Protein AF-A0A7X0HQW2-F1 (afdb_monomer_lite)

Organism: NCBI:txid1456

Radius of gyration: 16.08 Å; chains: 1; bounding box: 40×36×44 Å

pLDDT: mean 88.9, std 11.53, range [37.91, 97.0]

Secondary structure (DSSP, 8-state):
-----PBEEEEEETTTTEEEEEEHHHHHHSTHHHHHHSSSSGGGHHHHHHH-HHHHHHHHHHHT--GGG--GGGTEEEPPHHHHHHHHHHHHHS-TTS----SS-SEEEETTEEEEEETTTTEEEE----

Foldseek 3Di:
DPDDAWFKKWFAQLLVRDIDIDTPVCLVPPCVCCVHPVDRHPVCVVVCLVPVPSSLVSLCVVVVHHSVPDDPCSGMDGADPVVQVVVLVVLVPPDPPDPLDQPDDQWHAGPVGIWGQDPVVRGTHDDDDD

Structure (mmCIF, N/CA/C/O backbone):
data_AF-A0A7X0HQW2-F1
#
_entry.id   AF-A0A7X0HQW2-F1
#
loop_
_atom_site.group_PDB
_atom_site.id
_atom_site.type_symbol
_atom_site.label_atom_id
_atom_site.label_alt_id
_atom_site.label_comp_id
_atom_site.label_asym_id
_atom_site.label_entity_id
_atom_site.label_seq_id
_atom_site.pdbx_PDB_ins_code
_atom_site.Cartn_x
_atom_site.Cartn_y
_atom_site.Cartn_z
_atom_site.occupancy
_atom_site.B_iso_or_equiv
_atom_site.auth_seq_id
_atom_site.auth_comp_id
_atom_site.auth_asym_id
_atom_site.auth_atom_id
_atom_site.pdbx_PDB_model_num
ATOM 1 N N . MET A 1 1 ? 22.644 -12.939 -11.872 1.00 37.91 1 MET A N 1
ATOM 2 C CA . MET A 1 1 ? 22.086 -12.354 -10.641 1.00 37.91 1 MET A CA 1
ATOM 3 C C . MET A 1 1 ? 20.595 -12.564 -10.729 1.00 37.91 1 MET A C 1
ATOM 5 O O . MET A 1 1 ? 19.968 -11.934 -11.571 1.00 37.91 1 MET A O 1
ATOM 9 N N . ASP A 1 2 ? 20.069 -13.518 -9.968 1.00 43.75 2 ASP A N 1
ATOM 10 C CA . ASP A 1 2 ? 18.627 -13.699 -9.819 1.00 43.75 2 ASP A CA 1
ATOM 11 C C . ASP A 1 2 ? 18.134 -12.587 -8.895 1.00 43.75 2 ASP A C 1
ATOM 13 O O . ASP A 1 2 ? 18.165 -12.724 -7.675 1.00 43.75 2 ASP A O 1
ATOM 17 N N . TYR A 1 3 ? 17.802 -11.430 -9.467 1.00 57.12 3 TYR A N 1
ATOM 18 C CA . TYR A 1 3 ? 17.111 -10.395 -8.710 1.00 57.12 3 TYR A CA 1
ATOM 19 C C . TYR A 1 3 ? 15.713 -10.927 -8.400 1.00 57.12 3 TYR A C 1
ATOM 21 O O . TYR A 1 3 ? 14.935 -11.229 -9.309 1.00 57.12 3 TYR A O 1
ATOM 29 N N . GLU A 1 4 ? 15.434 -11.127 -7.114 1.00 79.06 4 GLU A N 1
ATOM 30 C CA . GLU A 1 4 ? 14.110 -11.515 -6.650 1.00 79.06 4 GLU A CA 1
ATOM 31 C C . GLU A 1 4 ? 13.123 -10.411 -7.051 1.00 79.06 4 GLU A C 1
ATOM 33 O O . GLU A 1 4 ? 13.367 -9.231 -6.808 1.00 79.06 4 GLU A O 1
ATOM 38 N N . ILE A 1 5 ? 12.042 -10.782 -7.742 1.00 89.44 5 ILE A N 1
ATOM 39 C CA . ILE A 1 5 ? 11.050 -9.814 -8.218 1.00 89.44 5 ILE A CA 1
ATOM 40 C C . ILE A 1 5 ? 10.355 -9.206 -6.998 1.00 89.44 5 ILE A C 1
ATOM 42 O O . ILE A 1 5 ? 9.566 -9.882 -6.331 1.00 89.44 5 ILE A O 1
ATOM 46 N N . GLU A 1 6 ? 10.622 -7.929 -6.734 1.00 93.56 6 GLU A N 1
ATOM 47 C CA . GLU A 1 6 ? 10.025 -7.202 -5.620 1.00 93.56 6 GLU A CA 1
ATOM 48 C C . GLU A 1 6 ? 8.508 -7.072 -5.793 1.00 93.56 6 GLU A C 1
ATOM 50 O O . GLU A 1 6 ? 7.986 -6.797 -6.878 1.00 93.56 6 GLU A O 1
ATOM 55 N N . THR A 1 7 ? 7.785 -7.281 -4.694 1.00 95.31 7 THR A N 1
ATOM 56 C CA . THR A 1 7 ? 6.333 -7.083 -4.644 1.00 95.31 7 THR A CA 1
ATOM 57 C C . THR A 1 7 ? 6.045 -5.662 -4.199 1.00 95.31 7 THR A C 1
ATOM 59 O O . THR A 1 7 ? 6.589 -5.224 -3.187 1.00 95.31 7 THR A O 1
ATOM 62 N N . VAL A 1 8 ? 5.190 -4.956 -4.936 1.00 96.06 8 VAL A N 1
ATOM 63 C CA . VAL A 1 8 ? 4.757 -3.604 -4.573 1.00 96.06 8 VAL A CA 1
ATOM 64 C C . VAL A 1 8 ? 3.510 -3.692 -3.705 1.00 96.06 8 VAL A C 1
ATOM 66 O O . VAL A 1 8 ? 2.548 -4.395 -4.023 1.00 96.06 8 VAL A O 1
ATOM 69 N N . TYR A 1 9 ? 3.535 -2.957 -2.604 1.00 96.69 9 TYR A N 1
ATOM 70 C CA . TYR A 1 9 ? 2.462 -2.835 -1.638 1.00 96.69 9 TYR A CA 1
ATOM 71 C C . TYR A 1 9 ? 1.826 -1.453 -1.732 1.00 96.69 9 TYR A C 1
ATOM 73 O O . TYR A 1 9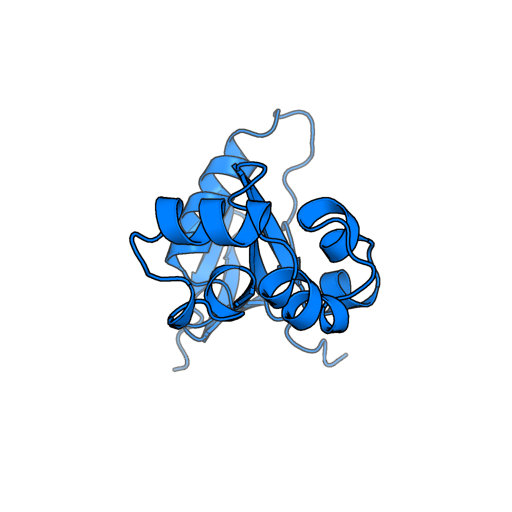 ? 2.507 -0.448 -1.936 1.00 96.69 9 TYR A O 1
ATOM 81 N N . TYR A 1 10 ? 0.510 -1.437 -1.565 1.00 96.81 10 TYR A N 1
ATOM 82 C CA . TYR A 1 10 ? -0.310 -0.256 -1.365 1.00 96.81 10 TYR A CA 1
ATOM 83 C C . TYR A 1 10 ? -0.501 -0.040 0.136 1.00 96.81 10 TYR A C 1
ATOM 85 O O . TYR A 1 10 ? -0.858 -0.981 0.853 1.00 96.81 10 TYR A O 1
ATOM 93 N N . LEU A 1 11 ? -0.255 1.187 0.586 1.00 96.56 11 LEU A N 1
ATOM 94 C CA . LEU A 1 11 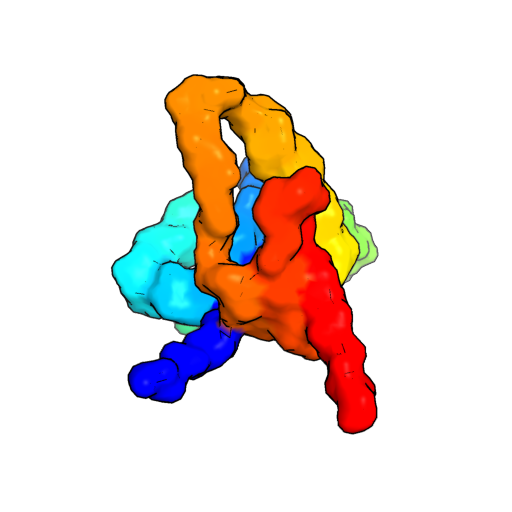? -0.427 1.629 1.958 1.00 96.56 11 LEU A CA 1
ATOM 95 C C . LEU A 1 11 ? -1.370 2.827 1.976 1.00 96.56 11 LEU A C 1
ATOM 97 O O . LEU A 1 11 ? -1.138 3.799 1.258 1.00 96.56 11 LEU A O 1
ATOM 101 N N . GLU A 1 12 ? -2.383 2.783 2.831 1.00 95.56 12 GLU A N 1
ATOM 102 C CA . GLU A 1 12 ? -3.331 3.879 3.015 1.00 95.56 12 GLU A CA 1
ATOM 103 C C . GLU A 1 12 ? -3.544 4.161 4.495 1.00 95.56 12 GLU A C 1
ATOM 105 O O . GLU A 1 12 ? -3.921 3.279 5.269 1.00 95.56 12 GLU A O 1
ATOM 110 N N . ASN A 1 13 ? -3.331 5.416 4.879 1.00 95.75 13 ASN A N 1
ATOM 111 C CA . ASN A 1 13 ? -3.719 5.931 6.176 1.00 95.75 13 ASN A CA 1
ATOM 112 C C . ASN A 1 13 ? -4.942 6.856 6.010 1.00 95.75 13 ASN A C 1
ATOM 114 O O . ASN A 1 13 ? -4.782 8.015 5.621 1.00 95.75 13 ASN A O 1
ATOM 118 N N . PRO A 1 14 ? -6.160 6.393 6.349 1.00 92.94 14 PRO A N 1
ATOM 119 C CA . PRO A 1 14 ? -7.374 7.203 6.233 1.00 92.94 14 PRO A CA 1
ATOM 120 C C . PRO A 1 14 ? -7.486 8.308 7.293 1.00 92.94 14 PRO A C 1
ATOM 122 O O . PRO A 1 14 ? -8.371 9.151 7.198 1.00 92.94 14 PRO A O 1
ATOM 125 N N . GLU A 1 15 ? -6.641 8.314 8.328 1.00 92.44 15 GLU A N 1
ATOM 126 C CA . GLU A 1 15 ? -6.582 9.400 9.313 1.00 92.44 15 GLU A CA 1
ATOM 127 C C . GLU A 1 15 ? -5.811 10.612 8.777 1.00 92.44 15 GLU A C 1
ATOM 129 O O . GLU A 1 15 ? -6.184 11.746 9.069 1.00 92.44 15 GLU A O 1
ATOM 134 N N . THR A 1 16 ? -4.769 10.382 7.972 1.00 93.50 16 THR A N 1
ATOM 135 C CA . THR A 1 16 ? -3.940 11.438 7.364 1.00 93.50 16 THR A CA 1
ATOM 136 C C . THR A 1 16 ? -4.217 11.651 5.876 1.00 93.50 16 THR A C 1
ATOM 138 O O . THR A 1 16 ? -3.592 12.516 5.267 1.00 93.50 16 THR A O 1
ATOM 141 N N . GLU A 1 17 ? -5.133 10.868 5.293 1.00 90.62 17 GLU A N 1
ATOM 142 C CA . GLU A 1 17 ? -5.431 10.819 3.851 1.00 90.62 17 GLU A CA 1
ATOM 143 C C . GLU A 1 17 ? -4.189 10.504 2.993 1.00 90.62 17 GLU A C 1
ATOM 145 O O . GLU A 1 17 ? -4.105 10.850 1.813 1.00 90.62 17 GLU A O 1
ATOM 150 N N . GLN A 1 18 ? -3.197 9.842 3.592 1.00 92.38 18 GLN A N 1
ATOM 151 C CA . GLN A 1 18 ? -1.933 9.530 2.943 1.00 92.38 18 GLN A CA 1
ATOM 152 C C . GLN A 1 18 ? -2.015 8.184 2.229 1.00 92.38 18 GLN A C 1
ATOM 154 O O . GLN A 1 18 ? -2.307 7.159 2.843 1.00 92.38 18 GLN A O 1
ATOM 159 N N . ILE A 1 19 ? -1.660 8.185 0.945 1.00 93.06 19 ILE A N 1
ATOM 160 C CA . ILE A 1 19 ? -1.445 6.979 0.144 1.00 93.06 19 ILE A CA 1
ATOM 161 C C . ILE A 1 19 ? 0.047 6.871 -0.167 1.00 93.06 19 ILE A C 1
ATOM 163 O O . ILE A 1 19 ? 0.686 7.854 -0.551 1.00 93.06 19 ILE A O 1
ATOM 167 N N . LYS A 1 20 ? 0.619 5.679 -0.002 1.00 93.56 20 LYS A N 1
ATOM 168 C CA . LYS A 1 20 ? 2.024 5.403 -0.312 1.00 93.56 20 LYS A CA 1
ATOM 169 C C . LYS A 1 20 ? 2.165 4.037 -0.973 1.00 93.56 20 LYS A C 1
ATOM 171 O O . LYS A 1 20 ? 1.450 3.093 -0.653 1.00 93.56 20 LYS A O 1
ATOM 176 N N . PHE A 1 21 ? 3.135 3.939 -1.872 1.00 94.38 21 PHE A N 1
ATOM 177 C CA . PHE A 1 21 ? 3.532 2.694 -2.514 1.00 94.38 21 PHE A CA 1
ATOM 178 C C . PHE A 1 21 ? 4.961 2.359 -2.109 1.00 94.38 21 PHE A C 1
ATOM 180 O O . PHE A 1 21 ? 5.811 3.250 -2.067 1.00 94.38 21 PHE A O 1
ATOM 187 N N . ALA A 1 22 ? 5.217 1.093 -1.799 1.00 94.31 22 ALA A N 1
ATOM 188 C CA . ALA A 1 22 ? 6.538 0.629 -1.391 1.00 94.31 22 ALA A CA 1
ATOM 189 C C . ALA A 1 22 ? 6.752 -0.838 -1.761 1.00 94.31 22 ALA A C 1
ATOM 191 O O . ALA A 1 22 ? 5.817 -1.637 -1.761 1.00 94.31 22 ALA A O 1
ATOM 192 N N . THR A 1 23 ? 7.993 -1.208 -2.054 1.00 94.62 23 THR A N 1
ATOM 193 C CA . THR A 1 23 ? 8.386 -2.609 -2.242 1.00 94.62 23 THR A CA 1
ATOM 194 C C . THR A 1 23 ? 8.525 -3.342 -0.908 1.00 94.62 23 THR A C 1
ATOM 196 O O . THR A 1 23 ? 8.665 -2.726 0.150 1.00 94.62 23 THR A O 1
ATOM 199 N N . GLY A 1 24 ? 8.529 -4.676 -0.938 1.00 92.44 24 GLY A N 1
ATOM 200 C CA . GLY A 1 24 ? 8.744 -5.492 0.258 1.00 92.44 24 GLY A CA 1
ATOM 201 C C . GLY A 1 24 ? 10.071 -5.180 0.955 1.00 92.44 24 GLY A C 1
ATOM 202 O O . GLY A 1 24 ? 10.140 -5.180 2.184 1.00 92.44 24 GLY A O 1
ATOM 203 N N . SER A 1 25 ? 11.120 -4.873 0.195 1.00 91.56 25 SER A N 1
ATOM 204 C CA . SER A 1 25 ? 12.400 -4.431 0.751 1.00 91.56 25 SER A CA 1
ATOM 205 C C . SER A 1 25 ? 12.325 -3.041 1.391 1.00 91.56 25 SER A C 1
ATOM 207 O O . SER A 1 25 ? 12.794 -2.884 2.518 1.00 91.56 25 SER A O 1
ATOM 209 N N . GLN A 1 26 ? 11.646 -2.070 0.778 1.00 92.69 26 GLN A N 1
ATOM 210 C CA . GLN A 1 26 ? 11.428 -0.752 1.397 1.00 92.69 26 GLN A CA 1
ATOM 211 C C . GLN A 1 26 ? 10.632 -0.855 2.701 1.00 92.69 26 GLN A C 1
ATOM 213 O O . GLN A 1 26 ? 11.009 -0.266 3.706 1.00 92.69 26 GLN A O 1
ATOM 218 N N . LEU A 1 27 ? 9.592 -1.690 2.741 1.00 93.06 27 LEU A N 1
ATOM 219 C CA . LEU A 1 27 ? 8.826 -1.922 3.969 1.00 93.06 27 LEU A CA 1
ATOM 220 C C . LEU A 1 27 ? 9.648 -2.540 5.112 1.00 93.06 27 LEU A C 1
ATOM 222 O O . LEU A 1 27 ? 9.259 -2.424 6.273 1.00 93.06 27 LEU A O 1
ATOM 226 N N . ARG A 1 28 ? 10.740 -3.244 4.791 1.00 89.19 28 ARG A N 1
ATOM 227 C CA . ARG A 1 28 ? 11.613 -3.907 5.771 1.00 89.19 28 ARG A CA 1
ATOM 228 C C . ARG A 1 28 ? 12.761 -3.029 6.250 1.00 89.19 28 ARG A C 1
ATOM 230 O O . ARG A 1 28 ? 13.176 -3.178 7.396 1.00 89.19 28 ARG A O 1
ATOM 237 N N . TYR A 1 29 ? 13.310 -2.196 5.370 1.00 88.94 29 TYR A N 1
ATOM 238 C CA . TYR A 1 29 ? 14.576 -1.501 5.615 1.00 88.94 29 TYR A CA 1
ATOM 239 C C . TYR A 1 29 ? 14.449 0.022 5.693 1.00 88.94 29 TYR A C 1
ATOM 241 O O . TYR A 1 29 ? 15.377 0.667 6.177 1.00 88.94 29 TYR A O 1
ATOM 249 N N . GLU A 1 30 ? 13.333 0.595 5.248 1.00 92.50 30 GLU A N 1
ATOM 250 C CA . GLU A 1 30 ? 13.073 2.034 5.291 1.00 92.50 30 GLU A CA 1
ATOM 251 C C . GLU A 1 30 ? 11.995 2.375 6.332 1.00 92.50 30 GLU A C 1
ATOM 253 O O . GLU A 1 30 ? 11.212 1.525 6.757 1.00 92.50 30 GLU A O 1
ATOM 258 N N . ASP A 1 31 ? 11.912 3.652 6.712 1.00 94.19 31 ASP A N 1
ATOM 259 C CA . ASP A 1 31 ? 10.959 4.166 7.708 1.00 94.19 31 ASP A CA 1
ATO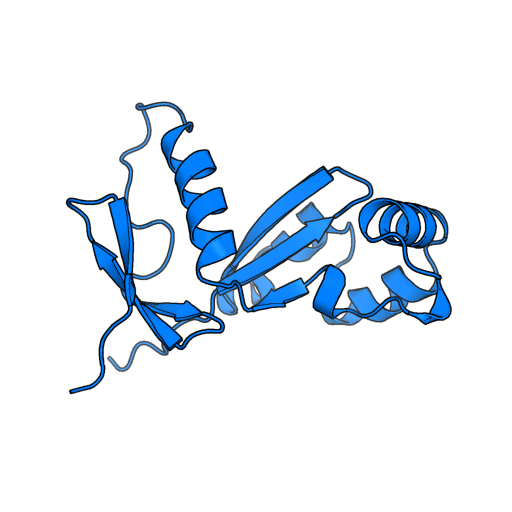M 260 C C . ASP A 1 31 ? 9.514 4.304 7.168 1.00 94.19 31 ASP A C 1
ATOM 262 O O . ASP A 1 31 ? 8.672 4.937 7.797 1.00 94.19 31 ASP A O 1
ATOM 266 N N . ILE A 1 32 ? 9.167 3.663 6.042 1.00 95.06 32 ILE A N 1
ATOM 267 C CA . ILE A 1 32 ? 7.866 3.823 5.365 1.00 95.06 32 ILE A CA 1
ATOM 268 C C . ILE A 1 32 ? 6.676 3.556 6.299 1.00 95.06 32 ILE A C 1
ATOM 270 O O . ILE A 1 32 ? 5.701 4.305 6.293 1.00 95.06 32 ILE A O 1
ATOM 274 N N . ILE A 1 33 ? 6.737 2.506 7.124 1.00 95.75 33 ILE A N 1
ATOM 275 C CA . ILE A 1 33 ? 5.644 2.183 8.055 1.00 95.75 33 ILE A CA 1
ATOM 276 C C . ILE A 1 33 ? 5.491 3.253 9.137 1.00 95.75 33 ILE A C 1
ATOM 278 O O . ILE A 1 33 ? 4.371 3.610 9.508 1.00 95.75 33 ILE A O 1
ATOM 282 N N . LYS A 1 34 ? 6.610 3.792 9.610 1.00 95.38 34 LYS A N 1
ATOM 283 C CA . LYS A 1 34 ? 6.633 4.858 10.602 1.00 95.38 34 LYS A CA 1
ATOM 284 C C . LYS A 1 34 ? 6.129 6.168 10.015 1.00 95.38 34 LYS A C 1
ATOM 286 O O . LYS A 1 34 ? 5.347 6.847 10.670 1.00 95.38 34 LYS A O 1
ATOM 291 N N . ASP A 1 35 ? 6.517 6.483 8.789 1.00 94.94 35 ASP A N 1
ATOM 292 C CA . ASP A 1 35 ? 6.102 7.701 8.101 1.00 94.94 35 ASP A CA 1
ATOM 293 C C . ASP A 1 35 ? 4.605 7.695 7.781 1.00 94.94 35 ASP A C 1
ATOM 295 O O . ASP A 1 35 ? 3.952 8.727 7.905 1.00 94.94 35 ASP A O 1
ATOM 299 N N . VAL A 1 36 ? 4.049 6.540 7.398 1.00 95.88 36 VAL A N 1
ATOM 300 C CA . VAL A 1 36 ? 2.626 6.417 7.044 1.00 95.88 36 VAL A CA 1
ATOM 301 C C . VAL A 1 36 ? 1.742 6.228 8.278 1.00 95.88 36 VAL A C 1
ATOM 303 O O . VAL A 1 36 ? 0.701 6.869 8.375 1.00 95.88 36 VAL A O 1
ATOM 306 N N . PHE A 1 37 ? 2.115 5.362 9.225 1.00 95.50 37 PHE A N 1
ATOM 307 C CA . PHE A 1 37 ? 1.240 4.943 10.335 1.00 95.50 37 PHE A CA 1
ATOM 308 C C . PHE A 1 37 ? 1.720 5.369 11.728 1.00 95.50 37 PHE A C 1
ATOM 310 O O . PHE A 1 37 ? 1.021 5.135 12.714 1.00 95.50 37 PHE A O 1
ATOM 317 N N . GLY A 1 38 ? 2.908 5.966 11.849 1.00 94.12 38 GLY A N 1
ATOM 318 C CA . GLY A 1 38 ? 3.473 6.379 13.137 1.00 94.12 38 GLY A CA 1
ATOM 319 C C . GLY A 1 38 ? 3.961 5.226 14.021 1.00 94.12 38 GLY A C 1
ATOM 320 O O . GLY A 1 38 ? 4.266 5.453 15.193 1.00 94.12 38 GLY A O 1
ATOM 321 N N . VAL A 1 39 ? 4.037 3.997 13.495 1.00 94.81 39 VAL A N 1
ATOM 322 C CA . VAL A 1 39 ? 4.490 2.802 14.232 1.00 94.81 39 VAL A CA 1
ATOM 323 C C . VAL A 1 39 ? 5.816 2.274 13.698 1.00 94.81 39 VAL A C 1
ATOM 325 O O . VAL A 1 39 ? 6.185 2.538 12.561 1.00 94.81 39 VAL A O 1
ATOM 328 N N . ALA A 1 40 ? 6.555 1.527 14.517 1.00 91.75 40 ALA A N 1
ATOM 329 C CA . ALA A 1 40 ? 7.922 1.136 14.180 1.00 91.75 40 ALA A CA 1
ATOM 330 C C . ALA A 1 40 ? 8.006 0.120 13.029 1.00 91.75 40 ALA A C 1
ATOM 332 O O . ALA A 1 40 ? 8.968 0.147 12.266 1.00 91.75 40 ALA A O 1
ATOM 333 N N . SER A 1 41 ? 7.037 -0.791 12.910 1.00 92.44 41 SER A N 1
ATOM 334 C CA . SER A 1 41 ? 7.092 -1.870 11.924 1.00 92.44 41 SER A CA 1
ATOM 335 C C . SER A 1 41 ? 5.713 -2.386 11.512 1.00 92.44 41 SER A C 1
ATOM 337 O O . SER A 1 41 ? 4.705 -2.134 12.172 1.00 92.44 41 SER A O 1
ATOM 339 N N . ILE A 1 42 ? 5.670 -3.184 10.437 1.00 92.62 42 ILE A N 1
ATOM 340 C CA . ILE A 1 42 ? 4.448 -3.868 9.971 1.00 92.62 42 ILE A CA 1
ATOM 341 C C . ILE A 1 42 ? 3.817 -4.705 11.096 1.00 92.62 42 ILE A C 1
ATOM 343 O O . ILE A 1 42 ? 2.595 -4.816 11.182 1.00 92.62 42 ILE A O 1
ATOM 347 N N . HIS A 1 43 ? 4.638 -5.282 11.980 1.00 93.56 43 HIS A N 1
ATOM 348 C CA . HIS A 1 43 ? 4.175 -6.127 13.082 1.00 93.56 43 HIS A CA 1
ATOM 349 C C . HIS A 1 43 ? 3.383 -5.360 14.145 1.00 93.56 43 HIS A C 1
ATOM 351 O O . HIS A 1 43 ? 2.603 -5.972 14.873 1.00 93.56 43 HIS A O 1
ATOM 357 N N . ASP A 1 44 ? 3.541 -4.038 14.206 1.00 94.50 44 ASP A N 1
ATOM 358 C CA . ASP A 1 44 ? 2.826 -3.175 15.143 1.00 94.50 44 ASP A CA 1
ATOM 359 C C . ASP A 1 44 ? 1.460 -2.730 14.596 1.00 94.50 44 ASP A C 1
ATOM 361 O O . ASP A 1 44 ? 0.591 -2.321 15.369 1.00 94.50 44 ASP A O 1
ATOM 365 N N . LEU A 1 45 ? 1.225 -2.855 13.281 1.00 95.06 45 LEU A N 1
ATOM 366 C CA . LEU A 1 45 ? -0.028 -2.440 12.640 1.00 95.06 45 LEU A CA 1
ATOM 367 C C . LEU A 1 45 ? -1.267 -3.138 13.213 1.00 95.06 45 LEU A C 1
ATOM 369 O O . LEU A 1 45 ? -2.237 -2.436 13.488 1.00 95.06 45 LEU A O 1
ATOM 373 N N . PRO A 1 46 ? -1.287 -4.465 13.465 1.00 94.81 46 PRO A N 1
ATOM 374 C CA . PRO A 1 46 ? -2.454 -5.104 14.070 1.00 94.81 46 PRO A CA 1
ATOM 375 C C . PRO A 1 46 ? -2.796 -4.525 15.446 1.00 94.81 46 PRO A C 1
ATOM 377 O O . PRO A 1 46 ? -3.966 -4.294 15.747 1.00 94.81 46 PRO A O 1
ATOM 380 N N . MET A 1 47 ? -1.780 -4.243 16.269 1.00 94.56 47 MET A N 1
ATOM 381 C CA . MET A 1 47 ? -1.979 -3.636 17.585 1.00 94.56 47 MET A CA 1
ATOM 382 C C . MET A 1 47 ? -2.489 -2.198 17.444 1.00 94.56 47 MET A C 1
ATOM 384 O O . MET A 1 47 ? -3.443 -1.805 18.114 1.00 94.56 47 MET A O 1
ATOM 388 N N . MET A 1 48 ? -1.901 -1.419 16.541 1.00 94.75 48 MET A N 1
ATOM 389 C CA . MET A 1 48 ? -2.330 -0.051 16.270 1.00 94.75 48 MET A CA 1
ATOM 390 C C . MET A 1 48 ? -3.773 0.005 15.755 1.00 94.75 48 MET A C 1
ATOM 392 O O . MET A 1 48 ? -4.577 0.746 16.321 1.00 94.75 48 MET A O 1
ATOM 396 N N . ILE A 1 49 ? -4.142 -0.852 14.799 1.00 94.69 49 ILE A N 1
ATOM 397 C CA . ILE A 1 49 ? -5.523 -1.024 14.334 1.00 94.69 49 ILE A CA 1
ATOM 398 C C . ILE A 1 49 ? -6.446 -1.363 15.503 1.00 94.69 49 ILE A C 1
ATOM 400 O O . ILE A 1 49 ? -7.538 -0.816 15.581 1.00 94.69 49 ILE A O 1
ATOM 404 N N . GLN A 1 50 ? -6.045 -2.254 16.412 1.00 93.19 50 GLN A N 1
ATOM 405 C CA . GLN A 1 50 ? -6.897 -2.735 17.502 1.00 93.19 50 GLN A CA 1
ATOM 406 C C . GLN A 1 50 ? -7.155 -1.684 18.595 1.00 93.19 50 GLN A C 1
ATOM 408 O O . GLN A 1 50 ? -8.250 -1.654 19.168 1.00 93.19 50 GLN A O 1
ATOM 413 N N . TYR A 1 51 ? -6.170 -0.841 18.908 1.00 94.06 51 TYR A N 1
ATOM 414 C CA . TYR A 1 51 ? -6.233 0.050 20.072 1.00 94.06 51 TYR A CA 1
ATOM 415 C C . TYR A 1 51 ? -6.378 1.535 19.729 1.00 94.06 51 TYR A C 1
ATOM 417 O O . TYR A 1 51 ? -6.859 2.299 20.569 1.00 94.06 51 TYR A O 1
ATOM 425 N N . ASN A 1 52 ? -6.031 1.968 18.514 1.00 94.69 52 ASN A N 1
ATOM 426 C CA . ASN A 1 52 ? -6.211 3.357 18.103 1.00 94.69 52 ASN A CA 1
ATOM 427 C C . ASN A 1 52 ? -7.661 3.614 17.651 1.00 94.69 52 ASN A C 1
ATOM 429 O O . ASN A 1 52 ? -8.032 3.398 16.498 1.00 94.69 52 ASN A O 1
ATOM 433 N N . LYS A 1 53 ? -8.490 4.119 18.572 1.00 94.38 53 LYS A N 1
ATOM 434 C CA . LYS A 1 53 ? -9.907 4.435 18.318 1.00 94.38 53 LYS A CA 1
ATOM 435 C C . LYS A 1 53 ? -10.120 5.544 17.282 1.00 94.38 53 LYS A C 1
ATOM 437 O O . LYS A 1 53 ? -11.124 5.511 16.567 1.00 94.38 53 LYS A O 1
ATOM 442 N N . GLY A 1 54 ? -9.197 6.504 17.195 1.00 94.50 54 GLY A N 1
ATOM 443 C CA . GLY A 1 54 ? -9.235 7.556 16.175 1.00 94.50 54 GLY A CA 1
ATOM 444 C C . GLY A 1 54 ? -9.105 6.948 14.784 1.00 94.50 54 GLY A C 1
ATOM 445 O O . GLY A 1 54 ? -10.002 7.087 13.954 1.00 94.50 54 GLY A O 1
ATOM 446 N N . PHE A 1 55 ? -8.067 6.136 14.602 1.00 95.44 55 PHE A N 1
ATOM 447 C CA . PHE A 1 55 ? -7.811 5.428 13.355 1.00 95.44 55 PHE A CA 1
ATOM 448 C C . PHE A 1 55 ? -8.943 4.471 12.956 1.00 95.44 55 PHE A C 1
ATOM 450 O O . PHE A 1 55 ? -9.400 4.502 11.816 1.00 95.44 55 PHE A O 1
ATOM 457 N N . GLN A 1 56 ? -9.474 3.681 13.900 1.00 96.06 56 GLN A N 1
ATOM 458 C CA . GLN A 1 56 ? -10.643 2.820 13.654 1.00 96.06 56 GLN A CA 1
ATOM 459 C C . GLN A 1 56 ? -11.851 3.616 13.156 1.00 96.06 56 GLN A C 1
ATOM 461 O O . GLN A 1 56 ? -12.545 3.181 12.238 1.00 96.06 56 GLN A O 1
ATOM 466 N N . THR A 1 57 ? -12.101 4.788 13.745 1.00 96.75 57 THR A N 1
ATOM 467 C CA . THR A 1 57 ? -13.209 5.658 13.340 1.00 96.75 57 THR A CA 1
ATOM 468 C C . THR A 1 57 ? -13.011 6.169 11.916 1.00 96.75 57 THR A C 1
ATOM 470 O O . THR A 1 57 ? -13.972 6.190 11.145 1.00 96.75 57 THR A O 1
ATOM 473 N N . CYS A 1 58 ? -11.789 6.566 11.552 1.00 96.38 58 CYS A N 1
ATOM 474 C CA . CYS A 1 58 ? -11.466 6.996 10.192 1.00 96.38 58 CYS A CA 1
ATOM 475 C C . CYS A 1 58 ? -11.634 5.851 9.185 1.00 96.38 58 CYS A C 1
ATOM 477 O O . CYS A 1 58 ? -12.328 6.041 8.191 1.00 96.38 58 CYS A O 1
ATOM 479 N N . LEU A 1 59 ? -11.135 4.649 9.494 1.00 95.31 59 LEU A N 1
ATOM 480 C CA . LEU A 1 59 ? -11.330 3.446 8.673 1.00 95.31 59 LEU A CA 1
ATOM 481 C C . LEU A 1 59 ? -12.806 3.090 8.465 1.00 95.31 59 LEU A C 1
ATOM 483 O O . LEU A 1 59 ? -13.248 2.839 7.345 1.00 95.31 59 LEU A O 1
ATOM 487 N N . CYS A 1 60 ? -13.600 3.088 9.539 1.00 96.31 60 CYS A N 1
ATOM 488 C CA . CYS A 1 60 ? -15.030 2.797 9.442 1.00 96.31 60 CYS A CA 1
ATOM 489 C C . CYS A 1 60 ? -15.745 3.804 8.535 1.00 96.31 60 CYS A C 1
ATOM 491 O O . CYS A 1 60 ? -16.617 3.428 7.752 1.00 96.31 60 CYS A O 1
ATOM 493 N N . LYS A 1 61 ? -15.369 5.085 8.621 1.00 95.94 61 LYS A N 1
ATOM 494 C CA . LYS A 1 61 ? -15.941 6.148 7.789 1.00 95.94 61 LYS A CA 1
ATOM 495 C C . LYS A 1 61 ? -15.508 6.047 6.329 1.00 95.94 61 LYS A C 1
ATOM 497 O O . LYS A 1 61 ? -16.370 6.203 5.470 1.00 95.94 61 LYS A O 1
ATOM 502 N N . SER A 1 62 ? -14.228 5.795 6.046 1.00 93.81 62 SER A N 1
ATOM 503 C CA . SER A 1 62 ? -13.712 5.745 4.672 1.00 93.81 62 SER A CA 1
ATOM 504 C C . SER A 1 62 ? -14.260 4.546 3.897 1.00 93.81 62 SER A C 1
ATOM 506 O O . SER A 1 62 ? -14.665 4.696 2.747 1.00 93.81 62 SER A O 1
ATOM 508 N N . HIS A 1 63 ? -14.357 3.377 4.537 1.00 92.31 63 HIS A N 1
ATOM 509 C CA . HIS A 1 63 ? -14.831 2.148 3.890 1.00 92.31 63 HIS A CA 1
ATOM 510 C C . HIS A 1 63 ? -16.331 1.875 4.091 1.00 92.31 63 HIS A C 1
ATOM 512 O O . HIS A 1 63 ? -16.871 0.961 3.470 1.00 92.31 63 HIS A O 1
ATOM 518 N N . GLY A 1 64 ? -17.020 2.636 4.948 1.00 94.94 64 GLY A N 1
ATOM 519 C CA . GLY A 1 64 ? -18.439 2.418 5.254 1.00 94.94 64 GLY A CA 1
ATOM 520 C C . GLY A 1 64 ? -18.713 1.111 6.011 1.00 94.94 64 GLY A C 1
ATOM 521 O O . GLY A 1 64 ? -19.762 0.497 5.818 1.00 94.94 64 GLY A O 1
ATOM 522 N N . ILE A 1 65 ? -17.771 0.683 6.854 1.00 96.06 65 ILE A N 1
ATOM 523 C CA . ILE A 1 65 ? -17.787 -0.598 7.580 1.00 96.06 65 ILE A CA 1
ATOM 524 C C . ILE A 1 65 ? -17.926 -0.399 9.093 1.00 96.06 65 ILE A C 1
ATOM 526 O O . ILE A 1 65 ? -17.844 0.719 9.606 1.00 96.06 65 ILE A O 1
ATOM 530 N N . LYS A 1 66 ? -18.110 -1.496 9.832 1.00 95.56 66 LYS A N 1
ATOM 531 C CA . LYS A 1 66 ? -18.068 -1.514 11.302 1.00 95.56 66 LYS A CA 1
ATOM 532 C C . LYS A 1 66 ? -16.675 -1.866 11.818 1.00 95.56 66 LYS A C 1
ATOM 534 O O . LYS A 1 66 ? -15.913 -2.556 11.151 1.00 95.56 66 LYS A O 1
ATOM 539 N N . GLU A 1 67 ? -16.394 -1.508 13.074 1.00 93.25 67 GLU A N 1
ATOM 540 C CA . GLU A 1 67 ? -15.117 -1.830 13.741 1.00 93.25 67 GLU A CA 1
ATOM 541 C C . GLU A 1 67 ? -14.773 -3.330 13.693 1.00 93.25 67 GLU A C 1
ATOM 543 O O . GLU A 1 67 ? -13.611 -3.701 13.569 1.00 93.25 67 GLU A O 1
ATOM 548 N N . THR A 1 68 ? -15.781 -4.207 13.751 1.00 93.19 68 THR A N 1
ATOM 549 C CA . THR A 1 68 ? -15.609 -5.671 13.704 1.00 93.19 68 THR A CA 1
ATOM 550 C C . THR A 1 68 ? -15.185 -6.210 12.340 1.00 93.19 68 THR A C 1
ATOM 552 O O . THR A 1 68 ? -14.831 -7.380 12.238 1.00 93.19 68 THR A O 1
ATOM 555 N N . GLU A 1 69 ? -15.283 -5.395 11.293 1.00 95.31 69 GLU A N 1
ATOM 556 C CA . GLU A 1 69 ? -14.965 -5.761 9.911 1.00 95.31 69 GLU A CA 1
ATOM 557 C C . GLU A 1 69 ? -13.583 -5.246 9.490 1.00 95.31 69 GLU A C 1
ATOM 559 O O . GLU A 1 69 ? -13.141 -5.545 8.385 1.00 95.31 69 GLU A O 1
ATOM 564 N N . ILE A 1 70 ? -12.894 -4.491 10.356 1.00 95.12 70 ILE A N 1
ATOM 565 C CA . ILE A 1 70 ? -11.576 -3.935 10.051 1.00 95.12 70 ILE A CA 1
ATOM 566 C C . ILE A 1 70 ? -10.551 -5.064 9.895 1.00 95.12 70 ILE A C 1
ATOM 568 O O . ILE A 1 70 ? -10.373 -5.893 10.791 1.00 95.12 70 ILE A O 1
ATOM 572 N N . THR A 1 71 ? -9.821 -5.049 8.781 1.00 95.50 71 THR A N 1
ATOM 573 C CA . THR A 1 71 ? -8.711 -5.969 8.512 1.00 95.50 71 THR A CA 1
ATOM 574 C C . THR A 1 71 ? -7.446 -5.210 8.125 1.00 95.50 71 THR A C 1
ATOM 576 O O . THR A 1 71 ? -7.497 -4.070 7.669 1.00 95.50 71 THR A O 1
ATOM 579 N N . LEU A 1 72 ? -6.285 -5.853 8.292 1.00 95.06 72 LEU A N 1
ATOM 580 C CA . LEU A 1 72 ? -4.996 -5.273 7.898 1.00 95.06 72 LEU A CA 1
ATOM 581 C C . LEU A 1 72 ? -4.941 -4.960 6.394 1.00 95.06 72 LEU A C 1
ATOM 583 O O . LEU A 1 72 ? -4.382 -3.941 5.999 1.00 95.06 72 LEU A O 1
ATOM 587 N N . GLU A 1 73 ? -5.568 -5.802 5.570 1.00 95.06 73 GLU A N 1
ATOM 588 C CA . GLU A 1 73 ? -5.600 -5.662 4.107 1.00 95.06 73 GLU A CA 1
ATOM 589 C C . GLU A 1 73 ? -6.261 -4.361 3.630 1.00 95.06 73 GLU A C 1
ATOM 591 O O . GLU A 1 73 ? -6.026 -3.938 2.500 1.00 95.06 73 GLU A O 1
ATOM 596 N N . MET A 1 74 ? -7.060 -3.708 4.481 1.00 94.56 74 MET A N 1
ATOM 597 C CA . MET A 1 74 ? -7.665 -2.410 4.171 1.00 94.56 74 MET A CA 1
ATOM 598 C C . MET A 1 74 ? -6.641 -1.276 4.139 1.00 94.56 74 MET A C 1
ATOM 600 O O . MET A 1 74 ? -6.845 -0.313 3.412 1.00 94.56 74 MET A O 1
ATOM 604 N N . ILE A 1 75 ? -5.547 -1.396 4.897 1.00 95.25 75 ILE A N 1
ATOM 605 C CA . ILE A 1 75 ? -4.518 -0.350 5.008 1.00 95.25 75 ILE A CA 1
ATOM 606 C C . ILE A 1 75 ? -3.186 -0.758 4.395 1.00 95.25 75 ILE A C 1
ATOM 608 O O . ILE A 1 75 ? -2.383 0.107 4.070 1.00 95.25 75 ILE A O 1
ATOM 612 N N . LEU A 1 76 ? -2.922 -2.061 4.273 1.00 96.44 76 LEU A N 1
ATOM 613 C CA . LEU A 1 76 ? -1.687 -2.599 3.722 1.00 96.44 76 LEU A CA 1
ATOM 614 C C . LEU A 1 76 ? -1.986 -3.885 2.959 1.00 96.44 76 LEU A C 1
ATOM 616 O O . LEU A 1 76 ? -2.355 -4.904 3.542 1.00 96.44 76 LEU A O 1
ATOM 620 N N . ARG A 1 77 ? -1.785 -3.852 1.643 1.00 96.38 77 ARG A N 1
ATOM 621 C CA . ARG A 1 77 ? -2.008 -4.998 0.752 1.00 96.38 77 ARG A CA 1
ATOM 622 C C . ARG A 1 77 ? -1.071 -4.947 -0.442 1.00 96.38 77 ARG A C 1
ATOM 624 O O . ARG A 1 77 ? -0.463 -3.919 -0.718 1.00 96.38 77 ARG A O 1
ATOM 631 N N . VAL A 1 78 ? -0.966 -6.052 -1.175 1.00 97.00 78 VAL A N 1
ATOM 632 C CA . VAL A 1 78 ? -0.295 -6.032 -2.481 1.00 97.00 78 VAL A CA 1
ATOM 633 C C . VAL A 1 78 ? -1.058 -5.072 -3.399 1.00 97.00 78 VAL A C 1
ATOM 635 O O . VAL A 1 78 ? -2.291 -5.106 -3.452 1.00 97.00 78 VAL A O 1
ATOM 638 N N . ALA A 1 79 ? -0.326 -4.197 -4.086 1.0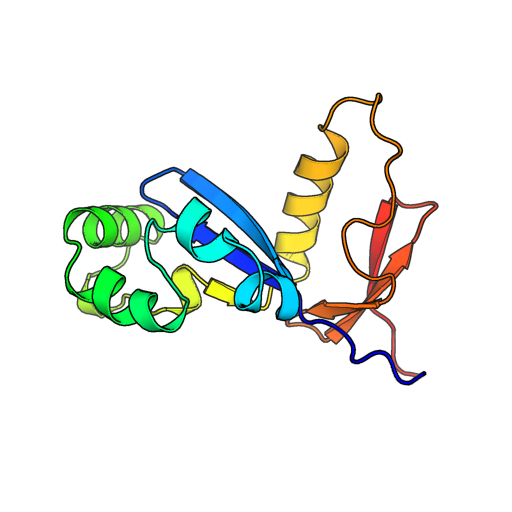0 96.44 79 ALA A N 1
ATOM 639 C CA . ALA A 1 79 ? -0.914 -3.247 -5.015 1.00 96.44 79 ALA A CA 1
ATOM 640 C C . ALA A 1 79 ? -1.527 -3.986 -6.213 1.00 96.44 79 ALA A C 1
ATOM 642 O O . ALA A 1 79 ? -0.996 -4.988 -6.698 1.00 96.44 79 ALA A O 1
ATOM 643 N N . SER A 1 80 ? -2.655 -3.477 -6.682 1.00 94.88 80 SER A N 1
ATOM 644 C CA . SER A 1 80 ? -3.346 -3.910 -7.887 1.00 94.88 80 SER A CA 1
ATOM 645 C C . SER A 1 80 ? -2.912 -3.067 -9.083 1.00 94.88 80 SER A C 1
ATOM 647 O O . SER A 1 80 ? -2.314 -1.993 -8.955 1.00 94.88 80 SER A O 1
ATOM 649 N N . LYS A 1 81 ? -3.297 -3.505 -10.276 1.00 91.44 81 LYS A N 1
ATOM 650 C CA . LYS A 1 81 ? -3.146 -2.728 -11.505 1.00 91.44 81 LYS A CA 1
ATOM 651 C C . LYS A 1 81 ? -3.897 -1.394 -11.442 1.00 91.44 81 LYS A C 1
ATOM 653 O O . LYS A 1 81 ? -3.466 -0.432 -12.075 1.00 91.44 81 LYS A O 1
ATOM 658 N N . MET A 1 82 ? -5.025 -1.335 -10.728 1.00 90.81 82 MET A N 1
ATOM 659 C CA . MET A 1 82 ? -5.780 -0.089 -10.568 1.00 90.81 82 MET A CA 1
ATOM 660 C C . MET A 1 82 ? -5.005 0.908 -9.710 1.00 90.81 82 MET A C 1
ATOM 662 O O . MET A 1 82 ? -4.844 2.047 -10.129 1.00 90.81 82 MET A O 1
ATOM 666 N N . ASP A 1 83 ? -4.419 0.456 -8.600 1.00 92.44 83 ASP A N 1
ATOM 667 C CA . ASP A 1 83 ? -3.626 1.337 -7.733 1.00 92.44 83 ASP A CA 1
ATOM 668 C C . ASP A 1 83 ? -2.400 1.894 -8.471 1.00 92.44 83 ASP A C 1
ATOM 670 O O . ASP A 1 83 ? -2.029 3.051 -8.307 1.00 92.44 83 ASP A O 1
ATOM 674 N N . LEU A 1 84 ? -1.795 1.090 -9.351 1.00 85.94 84 LEU A N 1
ATOM 675 C CA . LEU A 1 84 ? -0.697 1.531 -10.214 1.00 85.94 84 LEU A CA 1
ATOM 676 C C . LEU A 1 84 ? -1.086 2.673 -11.158 1.00 85.94 84 LEU A C 1
ATOM 678 O O . LEU A 1 84 ? -0.246 3.500 -11.517 1.00 85.94 84 LEU A O 1
ATOM 682 N N . ARG A 1 85 ? -2.342 2.699 -11.612 1.00 87.06 85 ARG A N 1
ATOM 683 C CA . ARG A 1 85 ? -2.841 3.787 -12.449 1.00 87.06 85 ARG A CA 1
ATOM 684 C C . ARG A 1 85 ? -2.892 5.079 -11.640 1.00 87.06 85 ARG A C 1
ATOM 686 O O . ARG A 1 85 ? -2.403 6.096 -12.126 1.00 87.06 85 ARG A O 1
ATOM 693 N N . ASP A 1 86 ? -3.418 5.016 -10.422 1.00 85.56 86 ASP A N 1
ATOM 694 C CA . ASP A 1 86 ? -3.499 6.169 -9.523 1.00 85.56 86 ASP A CA 1
ATOM 695 C C . ASP A 1 86 ? -2.096 6.655 -9.135 1.00 85.56 86 ASP A C 1
ATOM 697 O O . ASP A 1 86 ? -1.813 7.853 -9.175 1.00 85.56 86 ASP A O 1
ATOM 701 N N . PHE A 1 87 ? -1.177 5.721 -8.873 1.00 85.81 87 PHE A N 1
ATOM 702 C CA . PHE A 1 87 ? 0.241 6.009 -8.671 1.00 85.81 87 PHE A CA 1
ATOM 703 C C . PHE A 1 87 ? 0.855 6.744 -9.865 1.00 85.81 87 PHE A C 1
ATOM 705 O O . PHE A 1 87 ? 1.493 7.777 -9.685 1.00 85.81 87 PHE A O 1
ATOM 712 N N . ARG A 1 88 ? 0.638 6.261 -11.096 1.00 86.06 88 ARG A N 1
ATOM 713 C CA . ARG A 1 88 ? 1.156 6.909 -12.311 1.00 86.06 88 ARG A CA 1
ATOM 714 C C . ARG A 1 88 ? 0.643 8.338 -12.442 1.00 86.06 88 ARG A C 1
ATOM 716 O O . ARG A 1 88 ? 1.402 9.224 -12.816 1.00 86.06 88 ARG A O 1
ATOM 723 N N . GLU A 1 89 ? -0.627 8.584 -12.136 1.00 84.62 89 GLU A N 1
ATOM 724 C CA . GLU A 1 89 ? -1.181 9.939 -12.166 1.00 84.62 89 GLU A CA 1
ATOM 725 C C . GLU A 1 89 ? -0.523 10.863 -11.131 1.00 84.62 89 GLU A C 1
ATOM 727 O O . GLU A 1 89 ? -0.334 12.043 -11.420 1.00 84.62 89 GLU A O 1
ATOM 732 N N . GLN A 1 90 ? -0.152 10.350 -9.953 1.00 82.38 90 GLN A N 1
ATOM 733 C CA . GLN A 1 90 ? 0.606 11.101 -8.943 1.00 82.38 90 GLN A CA 1
ATOM 734 C C . GLN A 1 90 ? 2.049 11.352 -9.403 1.00 82.38 90 GLN A C 1
ATOM 736 O O . GLN A 1 90 ? 2.488 12.497 -9.433 1.00 82.38 90 GLN A O 1
ATOM 741 N N . TYR A 1 91 ? 2.731 10.309 -9.872 1.00 81.88 91 TYR A N 1
ATOM 742 C CA . TYR A 1 91 ? 4.104 10.346 -10.376 1.00 81.88 91 TYR A CA 1
ATOM 743 C C . TYR A 1 91 ? 4.277 11.302 -11.570 1.00 81.88 91 TYR A C 1
ATOM 745 O O . TYR A 1 91 ? 5.254 12.037 -11.695 1.00 81.88 91 TYR A O 1
ATOM 753 N N . LEU A 1 92 ? 3.287 11.365 -12.465 1.00 82.38 92 LEU A N 1
ATOM 754 C CA . LEU A 1 92 ? 3.322 12.293 -13.594 1.00 82.38 92 LEU A CA 1
ATOM 755 C C . LEU A 1 92 ? 3.087 13.754 -13.183 1.00 82.38 92 LEU A C 1
ATOM 757 O O . LEU A 1 92 ? 3.546 14.638 -13.907 1.00 82.38 92 LEU A O 1
ATOM 761 N N . LYS A 1 93 ? 2.416 14.012 -12.051 1.00 82.75 93 LYS A N 1
ATOM 762 C CA . LYS A 1 93 ? 2.179 15.362 -11.507 1.00 82.75 93 LYS A CA 1
ATOM 763 C C . LYS A 1 93 ? 3.378 15.925 -10.739 1.00 82.75 93 LYS A C 1
ATOM 765 O O . LYS A 1 93 ? 3.394 17.129 -10.483 1.00 82.75 93 LYS A O 1
ATOM 770 N N . GLU A 1 94 ? 4.357 15.097 -10.380 1.00 73.88 94 GLU A N 1
ATOM 771 C CA . GLU A 1 94 ? 5.604 15.563 -9.768 1.00 73.88 94 GLU A CA 1
ATOM 772 C C . GLU A 1 94 ? 6.376 16.482 -10.741 1.00 73.88 94 GLU A C 1
ATOM 774 O O . GLU A 1 94 ? 6.341 16.260 -11.964 1.00 73.88 94 GLU A O 1
ATOM 779 N N . PRO A 1 95 ? 7.012 17.557 -10.227 1.00 71.12 95 PRO A N 1
ATOM 780 C CA . PRO A 1 95 ? 7.630 18.599 -11.045 1.00 71.12 95 PRO A CA 1
ATOM 781 C C . PRO A 1 95 ? 8.710 18.039 -11.983 1.00 71.12 95 PRO A C 1
ATOM 783 O O . PRO A 1 95 ? 9.531 17.226 -11.579 1.00 71.12 95 PRO A O 1
ATOM 786 N N . GLU A 1 96 ? 8.752 18.534 -13.227 1.00 59.09 96 GLU A N 1
ATOM 787 C CA . GLU A 1 96 ? 9.621 18.065 -14.333 1.00 59.09 96 GLU A CA 1
ATOM 788 C C . GLU A 1 96 ? 11.143 18.131 -14.077 1.00 59.09 96 GLU A C 1
ATOM 790 O O . GLU A 1 96 ? 11.920 17.716 -14.930 1.00 59.09 96 GLU A O 1
ATOM 795 N N . ASN A 1 97 ? 11.588 18.653 -12.931 1.00 54.81 97 ASN A N 1
ATOM 796 C CA . ASN A 1 97 ? 13.010 18.814 -12.613 1.00 54.81 97 ASN A CA 1
ATOM 797 C C . ASN A 1 97 ? 13.668 17.552 -12.027 1.00 54.81 97 ASN A C 1
ATOM 799 O O . ASN A 1 97 ? 14.868 17.577 -11.759 1.00 54.81 97 ASN A O 1
ATOM 803 N N . GLU A 1 98 ? 12.913 16.474 -11.819 1.00 59.72 98 GLU A N 1
ATOM 804 C CA . GLU A 1 98 ? 13.458 15.158 -11.486 1.00 59.72 98 GLU A CA 1
ATOM 805 C C . GLU A 1 98 ? 13.443 14.283 -12.743 1.00 59.72 98 GLU A C 1
ATOM 807 O O . GLU A 1 98 ? 12.399 14.124 -13.379 1.00 59.72 98 GLU A O 1
ATOM 812 N N . ASP A 1 99 ? 14.603 13.734 -13.123 1.00 60.19 99 ASP A N 1
ATOM 813 C CA . ASP A 1 99 ? 14.692 12.706 -14.162 1.00 60.19 99 ASP A CA 1
ATOM 814 C C . ASP A 1 99 ? 13.729 11.572 -13.784 1.00 60.19 99 ASP A C 1
ATOM 816 O O . ASP A 1 99 ? 13.977 10.824 -12.831 1.00 60.19 99 ASP A O 1
ATOM 820 N N . LYS A 1 100 ? 12.607 11.470 -14.510 1.00 63.69 100 LYS A N 1
ATOM 821 C CA . LYS A 1 100 ? 11.565 10.464 -14.276 1.00 63.69 100 LYS A CA 1
ATOM 822 C C . LYS A 1 100 ? 12.094 9.082 -14.652 1.00 63.69 100 LYS A C 1
ATOM 824 O O . LYS A 1 100 ? 11.886 8.584 -15.755 1.00 63.69 100 LYS A O 1
ATOM 829 N N . SER A 1 101 ? 12.853 8.504 -13.733 1.00 77.19 101 SER A N 1
ATOM 830 C CA . SER A 1 101 ? 13.414 7.162 -13.819 1.00 77.19 101 SER A CA 1
ATOM 831 C C . SER A 1 101 ? 12.403 6.115 -13.356 1.00 77.19 101 SER A C 1
ATOM 833 O O . SER A 1 101 ? 11.394 6.431 -12.733 1.00 77.19 101 SER A O 1
ATOM 835 N N . CYS A 1 102 ? 12.656 4.847 -13.677 1.00 82.56 102 CYS A N 1
ATOM 836 C CA . CYS A 1 102 ? 11.820 3.740 -13.219 1.00 82.56 102 CYS A CA 1
ATOM 837 C C . CYS A 1 102 ? 11.561 3.858 -11.695 1.00 82.56 102 CYS A C 1
ATOM 839 O O . CYS A 1 102 ? 12.524 3.881 -10.929 1.00 82.56 102 CYS A O 1
ATOM 841 N N . PRO A 1 103 ? 10.294 3.963 -11.247 1.00 83.62 103 PRO A N 1
ATOM 842 C CA . PRO A 1 103 ? 9.967 4.348 -9.869 1.00 83.62 103 PRO A CA 1
ATOM 843 C C . PRO A 1 103 ? 10.265 3.244 -8.845 1.00 83.62 103 PRO A C 1
ATOM 845 O O . PRO A 1 103 ? 10.430 3.518 -7.660 1.00 83.62 103 PRO A O 1
ATOM 848 N N . PHE A 1 104 ? 10.330 1.995 -9.304 1.00 87.81 104 PHE A N 1
ATOM 849 C CA . PHE A 1 104 ? 10.783 0.840 -8.534 1.00 87.81 104 PHE A CA 1
ATOM 850 C C . PHE A 1 104 ? 11.802 0.059 -9.375 1.00 87.81 104 PHE A C 1
ATOM 852 O O . PHE A 1 104 ? 12.496 0.614 -10.223 1.00 87.81 104 PHE A O 1
ATOM 859 N N . GLU A 1 105 ? 11.846 -1.260 -9.210 1.00 87.88 105 GLU A N 1
ATOM 860 C CA . GLU A 1 105 ? 12.548 -2.149 -10.128 1.00 87.88 105 GLU A CA 1
ATOM 861 C C . GLU A 1 105 ? 11.880 -2.192 -11.511 1.00 87.88 105 GLU A C 1
ATOM 863 O O . GLU A 1 105 ? 10.668 -2.003 -11.661 1.00 87.88 105 GLU A O 1
ATOM 868 N N . SER A 1 106 ? 12.672 -2.501 -12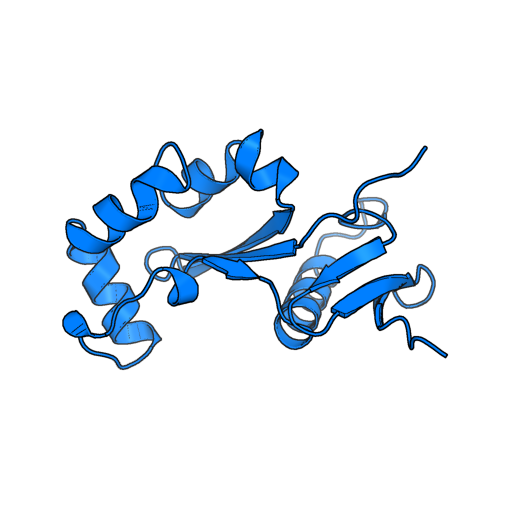.542 1.00 89.06 106 SER A N 1
ATOM 869 C CA . SER A 1 106 ? 12.173 -2.636 -13.923 1.00 89.06 106 SER A CA 1
ATOM 870 C C . SER A 1 106 ? 11.145 -3.760 -14.088 1.00 89.06 106 SER A C 1
ATOM 872 O O . SER A 1 106 ? 10.361 -3.750 -15.036 1.00 89.06 106 SER A O 1
ATOM 874 N N . VAL A 1 107 ? 11.135 -4.729 -13.171 1.00 92.75 107 VAL A N 1
ATOM 875 C CA . VAL A 1 107 ? 10.164 -5.819 -13.104 1.00 92.75 107 VAL A CA 1
ATOM 876 C C . VAL A 1 107 ? 9.645 -5.908 -11.675 1.00 92.75 107 VAL A C 1
ATOM 878 O O . VAL A 1 107 ? 10.426 -6.081 -10.744 1.00 92.75 107 VAL A O 1
ATOM 881 N N . ILE A 1 108 ? 8.327 -5.827 -11.511 1.00 93.88 108 ILE A N 1
ATOM 882 C CA . ILE A 1 108 ? 7.655 -5.849 -10.208 1.00 93.88 108 ILE A CA 1
ATOM 883 C C . ILE A 1 108 ? 6.535 -6.883 -10.179 1.00 93.88 108 ILE A C 1
ATOM 885 O O . ILE A 1 108 ? 5.996 -7.280 -11.216 1.00 93.88 108 ILE A O 1
ATOM 889 N N . ARG A 1 109 ? 6.148 -7.304 -8.977 1.00 95.25 109 ARG A N 1
ATOM 890 C CA . ARG A 1 109 ? 4.967 -8.133 -8.734 1.00 95.25 109 ARG A CA 1
ATOM 891 C C . ARG A 1 109 ? 3.846 -7.308 -8.110 1.00 95.25 109 ARG A C 1
ATOM 893 O O . ARG A 1 109 ? 4.053 -6.597 -7.131 1.00 95.25 109 ARG A O 1
ATOM 900 N N . LEU A 1 110 ? 2.655 -7.483 -8.663 1.00 94.94 110 LEU A N 1
ATOM 901 C CA . LEU A 1 110 ? 1.380 -6.962 -8.183 1.00 94.94 110 LEU A CA 1
ATOM 902 C C . LEU A 1 110 ? 0.413 -8.117 -7.922 1.00 94.94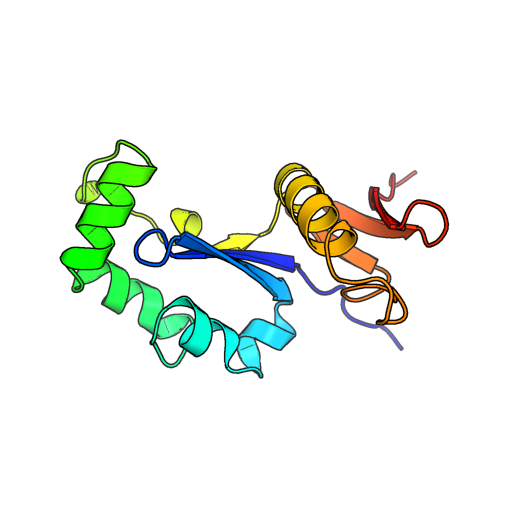 110 LEU A C 1
ATOM 904 O O . LEU A 1 110 ? 0.730 -9.283 -8.178 1.00 94.94 110 LEU A O 1
ATOM 908 N N . GLN A 1 111 ? -0.792 -7.786 -7.469 1.00 94.69 111 GLN A N 1
ATOM 909 C CA . GLN A 1 111 ? -1.848 -8.753 -7.194 1.00 94.69 111 GLN A CA 1
ATOM 910 C C . GLN A 1 111 ? -2.196 -9.600 -8.430 1.00 94.69 111 GLN A C 1
ATOM 912 O O . GLN A 1 111 ? -2.436 -10.800 -8.308 1.00 94.69 111 GLN A O 1
ATOM 917 N N . GLU A 1 112 ? -2.196 -9.004 -9.624 1.00 94.31 112 GLU A N 1
ATOM 918 C CA . GLU A 1 112 ? -2.573 -9.668 -10.877 1.00 94.31 112 GLU A CA 1
ATOM 919 C C . GLU A 1 112 ? -1.423 -10.417 -11.561 1.00 94.31 112 GLU A C 1
ATOM 921 O O . GLU A 1 112 ? -1.661 -11.147 -12.525 1.00 94.31 112 GLU A O 1
ATOM 926 N N . GLY A 1 113 ? -0.181 -10.251 -11.101 1.00 93.00 113 GLY A N 1
ATOM 927 C CA . GLY A 1 113 ? 0.976 -10.928 -11.679 1.00 93.00 113 GLY A CA 1
ATOM 928 C C . GLY A 1 113 ? 2.222 -10.058 -11.769 1.00 93.00 113 GLY A C 1
ATOM 929 O O . GLY A 1 113 ? 2.446 -9.166 -10.956 1.00 93.00 113 GLY A O 1
ATOM 930 N N . ILE A 1 114 ? 3.068 -10.363 -12.752 1.00 93.69 114 ILE A N 1
ATOM 931 C CA . ILE A 1 114 ? 4.361 -9.703 -12.948 1.00 93.69 114 ILE A CA 1
ATOM 932 C C . ILE A 1 114 ? 4.224 -8.640 -14.034 1.00 93.69 114 ILE A C 1
ATOM 934 O O . ILE A 1 114 ? 3.699 -8.905 -15.118 1.00 93.69 114 ILE A O 1
ATOM 938 N N . PHE A 1 115 ? 4.730 -7.448 -13.749 1.00 93.94 115 PHE A N 1
ATOM 939 C CA . PHE A 1 115 ? 4.696 -6.300 -14.636 1.00 93.94 115 PHE A CA 1
ATOM 940 C C . PHE A 1 115 ? 6.113 -5.821 -14.935 1.00 93.94 115 PHE A C 1
ATOM 942 O O . PHE A 1 115 ? 7.006 -5.955 -14.101 1.00 93.94 115 PHE A O 1
ATOM 949 N N . LYS A 1 116 ? 6.308 -5.249 -16.122 1.00 93.06 116 LYS A N 1
ATOM 950 C CA . LYS A 1 116 ? 7.575 -4.665 -16.561 1.00 93.06 116 LYS A CA 1
ATOM 951 C C . LYS A 1 116 ? 7.398 -3.182 -16.868 1.00 93.06 116 LYS A C 1
ATOM 953 O O . LYS A 1 116 ? 6.402 -2.818 -17.488 1.00 93.06 116 LYS A O 1
ATOM 958 N N . TRP A 1 117 ? 8.349 -2.362 -16.436 1.00 92.31 117 TRP A N 1
ATOM 959 C CA . TRP A 1 117 ? 8.403 -0.941 -16.754 1.00 92.31 117 TRP A CA 1
ATOM 960 C C . TRP A 1 117 ? 8.613 -0.726 -18.254 1.00 92.31 117 TRP A C 1
ATOM 962 O O . TRP A 1 117 ? 9.465 -1.366 -18.878 1.00 92.31 117 TRP A O 1
ATOM 972 N N . ASP A 1 118 ? 7.815 0.174 -18.807 1.00 89.50 118 ASP A N 1
ATOM 973 C CA . ASP A 1 118 ? 7.892 0.702 -20.155 1.00 89.50 118 ASP A CA 1
ATOM 974 C C . ASP A 1 118 ? 8.299 2.174 -20.058 1.00 89.50 118 ASP A C 1
ATOM 976 O O . ASP A 1 118 ? 7.557 3.001 -19.520 1.00 89.50 118 ASP A O 1
ATOM 980 N N . GLU A 1 119 ? 9.508 2.480 -20.527 1.00 86.94 119 GLU A N 1
ATOM 981 C CA . GLU A 1 119 ? 10.075 3.829 -20.485 1.00 86.94 119 GLU A CA 1
ATOM 982 C C . GLU A 1 119 ? 9.359 4.788 -21.442 1.00 86.94 119 GLU A C 1
ATOM 984 O O . GLU A 1 119 ? 9.265 5.975 -21.143 1.00 86.94 119 GLU A O 1
ATOM 989 N N . GLU A 1 120 ? 8.821 4.297 -22.565 1.00 86.19 120 GLU A N 1
ATOM 990 C CA . GLU A 1 120 ? 8.115 5.139 -23.536 1.00 86.19 120 GLU A CA 1
ATOM 991 C C . GLU A 1 120 ? 6.744 5.555 -22.998 1.00 86.19 120 GLU A C 1
ATOM 993 O O . GLU A 1 120 ? 6.301 6.691 -23.180 1.00 86.19 120 GLU A O 1
ATOM 998 N N . GLU A 1 121 ? 6.071 4.637 -22.302 1.00 85.06 121 GLU A N 1
ATOM 999 C CA . GLU A 1 121 ? 4.757 4.891 -21.714 1.00 85.06 121 GLU A CA 1
ATOM 1000 C C . GLU A 1 121 ? 4.830 5.434 -20.278 1.00 85.06 121 GLU A C 1
ATOM 1002 O O . GLU A 1 121 ? 3.803 5.854 -19.736 1.00 85.06 121 GLU A O 1
ATOM 1007 N N . CYS A 1 122 ? 6.004 5.440 -19.639 1.00 85.50 122 CYS A N 1
ATOM 1008 C CA . CYS A 1 122 ? 6.167 5.676 -18.200 1.00 85.50 122 CYS A CA 1
ATOM 1009 C C . CYS A 1 122 ? 5.139 4.870 -17.385 1.00 85.50 122 CYS A C 1
ATOM 1011 O O . CYS A 1 122 ? 4.361 5.427 -16.596 1.00 85.50 122 CYS A O 1
ATOM 1013 N N . ALA A 1 123 ? 5.046 3.569 -17.668 1.00 87.81 123 ALA A N 1
ATOM 1014 C CA . ALA A 1 123 ? 4.017 2.696 -17.118 1.00 87.81 123 ALA A CA 1
ATOM 1015 C C . ALA A 1 123 ? 4.503 1.255 -16.948 1.00 87.81 123 ALA A C 1
ATOM 1017 O O . ALA A 1 123 ? 5.379 0.779 -17.658 1.00 87.81 123 ALA A O 1
ATOM 1018 N N . TYR A 1 124 ? 3.882 0.525 -16.023 1.00 91.38 124 TYR A N 1
ATOM 1019 C CA . TYR A 1 124 ? 4.112 -0.907 -15.853 1.00 91.38 124 TYR A CA 1
ATOM 1020 C C . TYR A 1 124 ? 3.088 -1.721 -16.648 1.00 91.38 124 TYR A C 1
ATOM 1022 O O . TYR A 1 124 ? 1.879 -1.623 -16.422 1.00 91.38 124 TYR A O 1
ATOM 1030 N N . ASN A 1 125 ? 3.581 -2.587 -17.530 1.00 91.81 125 ASN A N 1
ATOM 1031 C CA . ASN A 1 125 ? 2.783 -3.425 -18.416 1.00 91.81 125 ASN A CA 1
ATOM 1032 C C . ASN A 1 125 ? 2.851 -4.905 -18.001 1.00 91.81 125 ASN A C 1
ATOM 1034 O O . ASN A 1 125 ? 3.921 -5.437 -17.704 1.00 91.81 125 ASN A O 1
ATOM 1038 N N . LEU A 1 126 ? 1.693 -5.580 -17.963 1.00 92.19 126 LEU A N 1
ATOM 1039 C CA . LEU A 1 126 ? 1.589 -6.986 -17.551 1.00 92.19 126 LEU A CA 1
ATOM 1040 C C . LEU A 1 126 ? 2.373 -7.881 -18.519 1.00 92.19 126 LEU A C 1
ATOM 1042 O O . LEU A 1 126 ? 2.103 -7.892 -19.724 1.00 92.19 126 LEU A O 1
ATOM 1046 N N . ILE A 1 127 ? 3.282 -8.696 -17.985 1.00 91.38 127 ILE A N 1
ATOM 1047 C CA . ILE A 1 127 ? 3.990 -9.704 -18.769 1.00 91.38 127 ILE A CA 1
ATOM 1048 C C . ILE A 1 127 ? 3.010 -10.849 -19.040 1.00 91.38 127 ILE A C 1
ATOM 1050 O O . ILE A 1 127 ? 2.668 -11.629 -18.153 1.00 91.38 127 ILE A O 1
ATOM 1054 N N . LYS A 1 128 ? 2.529 -10.958 -20.282 1.00 80.56 128 LYS A N 1
ATOM 1055 C CA . LYS A 1 128 ? 1.765 -12.134 -20.711 1.00 80.56 128 LYS A CA 1
ATOM 1056 C C . LYS A 1 128 ? 2.718 -13.327 -20.756 1.00 80.56 128 LYS A C 1
ATOM 1058 O O . LYS A 1 128 ? 3.584 -13.375 -21.628 1.00 80.56 128 LYS A O 1
ATOM 1063 N N . ASN A 1 129 ? 2.548 -14.286 -19.849 1.00 56.09 129 ASN A N 1
ATOM 1064 C CA . ASN A 1 129 ? 3.169 -15.598 -20.015 1.00 56.09 129 ASN A CA 1
ATOM 1065 C C . ASN A 1 129 ? 2.596 -16.221 -21.298 1.00 56.09 129 ASN A C 1
ATOM 1067 O O . ASN A 1 129 ? 1.378 -16.361 -21.423 1.00 56.09 129 ASN A O 1
ATOM 1071 N N . LYS A 1 130 ? 3.471 -16.480 -22.275 1.00 42.03 130 LYS A N 1
ATOM 1072 C CA . LYS A 1 130 ? 3.142 -17.256 -23.476 1.00 42.03 130 LYS A CA 1
ATOM 1073 C C . LYS A 1 130 ? 2.953 -18.725 -23.130 1.00 42.03 130 LYS A C 1
ATOM 1075 O O . LYS A 1 130 ? 3.686 -19.202 -22.237 1.00 42.03 130 LYS A O 1
#

Sequence (130 aa):
MDYEIETVYYLENPETEQIKFATGSQLRYEDIIKDVFGVASIHDLPMMIQYNKGFQTCLCKSHGIKETEITLEMILRVASKMDLRDFREQYLKEPENEDKSCPFESVIRLQEGIFKWDEEECAYNLIKNK